Protein AF-A0A0P9UXI8-F1 (afdb_monomer)

Solvent-accessible surface area (backbone atoms only — not comparable to full-atom values): 4062 Å² total; per-residue (Å²): 131,83,82,72,62,79,83,70,77,63,53,63,48,78,45,75,39,46,79,89,41,65,69,54,53,57,50,39,50,76,71,62,32,40,81,48,57,82,84,76,51,62,92,85,57,87,82,54,95,74,48,74,42,36,33,39,31,76,48,78,83,128

Nearest PDB structures (foldseek):
  3d8p-assembly2_B  TM=9.463E-01  e=1.751E-04  Staphylococcus aureus subsp. aureus Mu50
  3d8p-assembly1_A  TM=9.499E-01  e=2.814E-04  Staphylococcus aureus subsp. aureus M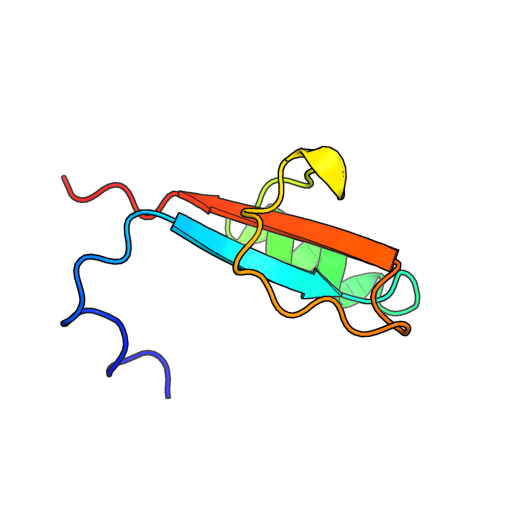u50
  2q7b-assembly1_A-2  TM=9.010E-01  e=1.431E-03  Streptococcus agalactiae 2603V/R
  2cnt-assembly4_D  TM=6.436E-01  e=3.703E-01  Salmonella enterica subsp. enterica serovar Typhimurium str. LT2
  3j9u-assembly1_O  TM=3.391E-01  e=3.707E+00  Saccharomyces cerevisiae

Sequence (62 aa):
MIKESSSRGVTEVFLGTTDKFHAAHRFYEKHGFREIEKKDLPASFPLIAVDSKFYTLALSHD

Foldseek 3Di:
DVPPPVPPPPQKDKDFDAPVCPVVVVVCVVVVKDKDDPVPDDPPDDDDPRGDTMTMDGPDDD

InterPro domains:
  IPR016181 Acyl-CoA N-acyltransferase [SSF55729] (2-40)

Mean predicted aligned error: 9.2 Å

Organism: NCBI:txid34065

pLDDT: mean 72.96, std 13.03, range [43.91, 87.56]

Structure (mmCIF, N/CA/C/O backbone):
data_AF-A0A0P9UXI8-F1
#
_entry.id   AF-A0A0P9UXI8-F1
#
loop_
_atom_site.group_PDB
_atom_site.id
_atom_site.type_symbol
_atom_site.label_atom_id
_atom_site.label_alt_id
_atom_site.label_comp_id
_atom_site.label_asym_id
_atom_site.label_entity_id
_atom_site.label_seq_id
_atom_site.pdbx_PDB_ins_code
_atom_site.Cartn_x
_atom_site.Cartn_y
_atom_site.Cartn_z
_a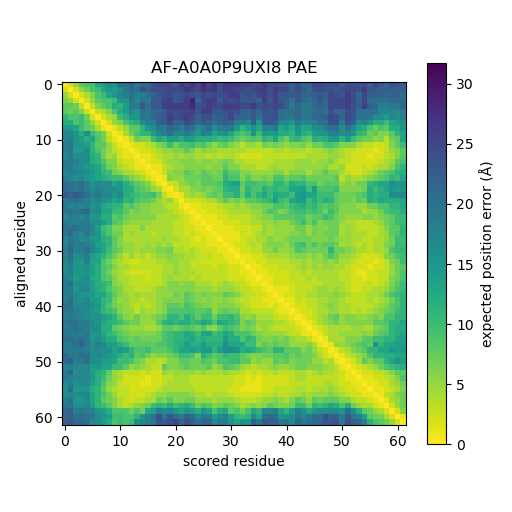tom_site.occupancy
_atom_site.B_iso_or_equiv
_atom_site.auth_seq_id
_atom_site.auth_comp_id
_atom_site.auth_asym_id
_atom_site.auth_atom_id
_atom_site.pdbx_PDB_model_num
ATOM 1 N N . MET A 1 1 ? -10.257 13.916 -1.763 1.00 50.62 1 MET A N 1
ATOM 2 C CA . MET A 1 1 ? -10.043 12.571 -2.340 1.00 50.62 1 MET A CA 1
ATOM 3 C C . MET A 1 1 ? -10.133 11.432 -1.314 1.00 50.62 1 MET A C 1
ATOM 5 O O . MET A 1 1 ? -10.578 10.368 -1.695 1.00 50.62 1 MET A O 1
ATOM 9 N N . ILE A 1 2 ? -9.819 11.628 -0.020 1.00 49.56 2 ILE A N 1
ATOM 10 C CA . ILE A 1 2 ? -9.948 10.567 1.018 1.00 49.56 2 ILE A CA 1
ATOM 11 C C . ILE A 1 2 ? -11.377 10.449 1.609 1.00 49.56 2 ILE A C 1
ATOM 13 O O . ILE A 1 2 ? -11.689 9.505 2.321 1.00 49.56 2 ILE A O 1
ATOM 17 N N . LYS A 1 3 ? -12.287 11.383 1.299 1.00 43.91 3 LYS A N 1
ATOM 18 C CA . LYS A 1 3 ? -13.600 11.481 1.966 1.00 43.91 3 LYS A CA 1
ATOM 19 C C . LYS A 1 3 ? -14.739 10.652 1.346 1.00 43.91 3 LYS A C 1
ATOM 21 O O . LYS A 1 3 ? -15.796 10.581 1.955 1.00 43.91 3 LYS A O 1
ATOM 26 N N . GLU A 1 4 ? -14.548 10.035 0.176 1.00 49.75 4 GLU A N 1
ATOM 27 C CA . GLU A 1 4 ? -15.615 9.268 -0.507 1.00 49.75 4 GLU A CA 1
ATOM 28 C C . GLU A 1 4 ? -15.555 7.748 -0.287 1.00 49.75 4 GLU A C 1
ATOM 30 O O . GLU A 1 4 ? -16.511 7.039 -0.593 1.00 49.75 4 GLU A O 1
ATOM 35 N N . SER A 1 5 ? -14.473 7.222 0.293 1.00 48.97 5 SER A N 1
ATOM 36 C CA . SER A 1 5 ? -14.294 5.768 0.438 1.00 48.97 5 SER A CA 1
ATOM 37 C C . SER A 1 5 ? -15.012 5.161 1.652 1.00 48.97 5 SER A C 1
ATOM 39 O O . SER A 1 5 ? -15.161 3.944 1.726 1.00 48.97 5 SER A O 1
ATOM 41 N N . SER A 1 6 ? -15.504 5.975 2.594 1.00 44.97 6 SER A N 1
ATOM 42 C CA . SER A 1 6 ? -16.129 5.486 3.838 1.00 44.97 6 SER A CA 1
ATOM 43 C C . SER A 1 6 ? -17.543 4.915 3.667 1.00 44.97 6 SER A C 1
ATOM 45 O O . SER A 1 6 ? -18.081 4.350 4.611 1.00 44.97 6 SER A O 1
ATOM 47 N N . SER A 1 7 ? -18.159 5.015 2.484 1.00 45.56 7 SER A N 1
ATOM 48 C CA . SER A 1 7 ? -19.556 4.592 2.271 1.00 45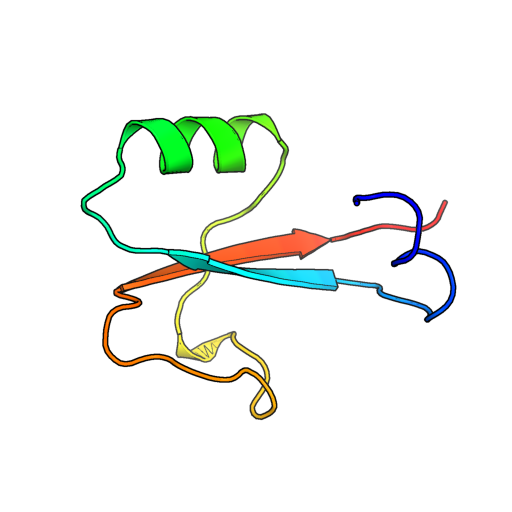.56 7 SER A CA 1
ATOM 49 C C . SER A 1 7 ? -19.719 3.121 1.836 1.00 45.56 7 SER A C 1
ATOM 51 O O . SER A 1 7 ? -20.830 2.689 1.548 1.00 45.56 7 SER A O 1
ATOM 53 N N . ARG A 1 8 ? -18.636 2.327 1.776 1.00 54.41 8 ARG A N 1
ATOM 54 C CA . ARG A 1 8 ? -18.667 0.955 1.218 1.00 54.41 8 ARG A CA 1
ATOM 55 C C . ARG A 1 8 ? -18.354 -0.187 2.195 1.00 54.41 8 ARG A C 1
ATOM 57 O O . ARG A 1 8 ? -18.253 -1.320 1.745 1.00 54.41 8 ARG A O 1
ATOM 64 N N . GLY A 1 9 ? -18.218 0.068 3.499 1.00 54.94 9 GLY A N 1
ATOM 65 C CA . GLY A 1 9 ? -17.859 -0.997 4.452 1.00 54.94 9 GLY A CA 1
ATOM 66 C C . GLY A 1 9 ? -16.448 -1.543 4.211 1.00 54.94 9 GLY A C 1
ATOM 67 O O . GLY A 1 9 ? -16.216 -2.745 4.276 1.00 54.94 9 GLY A O 1
ATOM 68 N N . VAL A 1 10 ? -15.513 -0.654 3.866 1.00 58.12 10 VAL A N 1
ATOM 69 C CA . VAL A 1 10 ? -14.104 -1.009 3.671 1.00 58.12 10 VAL A CA 1
ATOM 70 C C . VAL A 1 10 ? -13.500 -1.315 5.040 1.00 58.12 10 VAL A C 1
ATOM 72 O O . VAL A 1 10 ? -13.219 -0.398 5.805 1.00 58.12 10 VAL A O 1
ATOM 75 N N . THR A 1 11 ? -13.337 -2.599 5.348 1.00 70.44 11 THR A N 1
ATOM 76 C CA . THR A 1 11 ? -12.705 -3.088 6.584 1.00 70.44 11 THR A CA 1
ATOM 77 C C . THR A 1 11 ? -11.183 -3.032 6.509 1.00 70.44 11 THR A C 1
ATOM 79 O O . THR A 1 11 ? -10.509 -2.865 7.523 1.00 70.44 11 THR A O 1
ATOM 82 N N . GLU A 1 12 ? -10.629 -3.147 5.303 1.00 7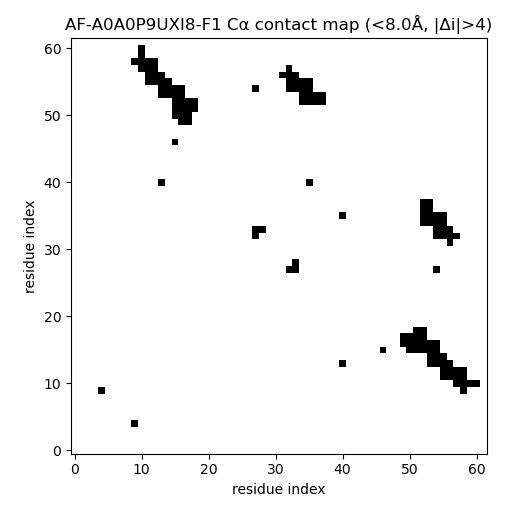5.62 12 GLU A N 1
ATOM 83 C CA . GLU A 1 12 ? -9.191 -3.239 5.072 1.00 75.62 12 GLU A CA 1
ATOM 84 C C . GLU A 1 12 ? -8.801 -2.526 3.779 1.00 75.62 12 GLU A C 1
ATOM 86 O O . GLU A 1 12 ? -9.478 -2.621 2.751 1.00 75.62 12 GLU A O 1
ATOM 91 N N . VAL A 1 13 ? -7.690 -1.797 3.836 1.00 82.12 13 VAL A N 1
ATOM 92 C CA . VAL A 1 13 ? -7.108 -1.080 2.703 1.00 82.12 13 VAL A CA 1
ATOM 93 C C . VAL A 1 13 ? -5.807 -1.759 2.317 1.00 82.12 13 VAL A C 1
ATOM 95 O O . VAL A 1 13 ? -4.868 -1.785 3.105 1.00 82.12 13 VAL A O 1
ATOM 98 N N . PHE A 1 14 ? -5.735 -2.240 1.080 1.00 84.00 14 PHE A N 1
ATOM 99 C CA . PHE A 1 14 ? -4.529 -2.833 0.508 1.00 84.00 14 PHE A CA 1
ATOM 100 C C . PHE A 1 14 ? -3.866 -1.854 -0.459 1.00 84.00 14 PHE A C 1
ATOM 102 O O . PHE A 1 14 ? -4.545 -1.192 -1.248 1.00 84.00 14 PHE A O 1
ATOM 109 N N . LEU A 1 15 ? -2.539 -1.771 -0.414 1.00 82.56 15 LEU A N 1
ATOM 110 C CA . LEU A 1 15 ? -1.745 -0.896 -1.267 1.00 82.56 15 LEU A CA 1
ATOM 111 C C . LEU A 1 15 ? -0.530 -1.645 -1.819 1.00 82.56 15 LEU A C 1
ATOM 113 O O . LEU A 1 15 ? 0.276 -2.174 -1.055 1.00 82.56 15 LEU A O 1
ATOM 117 N N . GLY A 1 16 ? -0.383 -1.643 -3.143 1.00 81.56 16 GLY A N 1
ATOM 118 C CA . GLY A 1 16 ? 0.852 -2.020 -3.826 1.00 81.56 16 GLY A CA 1
ATOM 119 C C . GLY A 1 16 ? 1.753 -0.800 -3.996 1.00 81.56 16 GLY A C 1
ATOM 120 O O . GLY A 1 16 ? 1.278 0.295 -4.298 1.00 81.56 16 GLY A O 1
ATOM 121 N N . THR A 1 17 ? 3.048 -0.963 -3.749 1.00 78.25 17 THR A N 1
ATOM 122 C CA . THR A 1 17 ? 4.056 0.061 -4.014 1.00 78.25 17 THR A CA 1
ATOM 123 C C . THR A 1 17 ? 5.341 -0.568 -4.543 1.00 78.25 17 THR A C 1
ATOM 125 O O . THR A 1 17 ? 5.554 -1.785 -4.507 1.00 78.25 17 THR A O 1
ATOM 128 N N . THR A 1 18 ? 6.229 0.280 -5.046 1.00 77.31 18 THR A N 1
ATOM 129 C CA . THR A 1 18 ? 7.543 -0.142 -5.532 1.00 77.31 18 THR A CA 1
ATOM 130 C C . THR A 1 18 ? 8.603 0.179 -4.489 1.00 77.31 18 THR A C 1
ATOM 132 O O . THR A 1 18 ? 8.563 1.243 -3.872 1.00 77.31 18 THR A O 1
ATOM 135 N N . ASP A 1 19 ? 9.590 -0.703 -4.355 1.00 68.50 19 ASP A N 1
ATOM 136 C CA . ASP A 1 19 ? 10.703 -0.571 -3.401 1.00 68.50 19 ASP A CA 1
ATOM 137 C C . ASP A 1 19 ? 11.536 0.715 -3.604 1.00 68.50 19 ASP A C 1
ATOM 139 O O . ASP A 1 19 ? 12.195 1.219 -2.700 1.00 68.50 19 ASP A O 1
ATOM 143 N N . LYS A 1 20 ? 11.431 1.332 -4.789 1.00 67.12 20 LYS A N 1
ATOM 144 C CA . LYS A 1 20 ? 12.138 2.571 -5.141 1.00 67.12 20 LYS A CA 1
ATOM 145 C C . LYS A 1 20 ? 11.706 3.794 -4.317 1.00 67.12 20 LYS A C 1
ATOM 147 O O . LYS A 1 20 ? 12.386 4.818 -4.376 1.00 67.12 20 LYS A O 1
ATOM 152 N N . PHE A 1 21 ? 10.624 3.714 -3.537 1.00 66.44 21 PHE A N 1
ATOM 153 C CA . PHE A 1 21 ? 10.125 4.819 -2.712 1.00 66.44 21 PHE A CA 1
ATOM 154 C C . PHE A 1 21 ? 10.325 4.577 -1.206 1.00 66.44 21 PHE A C 1
ATOM 156 O O . PHE A 1 21 ? 9.372 4.507 -0.432 1.00 66.44 21 PHE A O 1
ATOM 163 N N . HIS A 1 22 ? 11.582 4.573 -0.751 1.00 70.31 22 HIS A N 1
ATOM 164 C CA . HIS A 1 22 ? 11.963 4.509 0.675 1.00 70.31 22 HIS A CA 1
ATOM 165 C C . HIS A 1 22 ? 11.239 5.513 1.589 1.00 70.31 22 HIS A C 1
ATOM 167 O O . HIS A 1 22 ? 10.909 5.190 2.731 1.00 70.31 22 HIS A O 1
ATOM 173 N N . ALA A 1 23 ? 10.955 6.724 1.103 1.00 75.62 23 ALA A N 1
ATOM 174 C CA . ALA A 1 23 ? 10.194 7.714 1.868 1.00 75.62 23 ALA A CA 1
ATOM 175 C C . ALA A 1 23 ? 8.716 7.3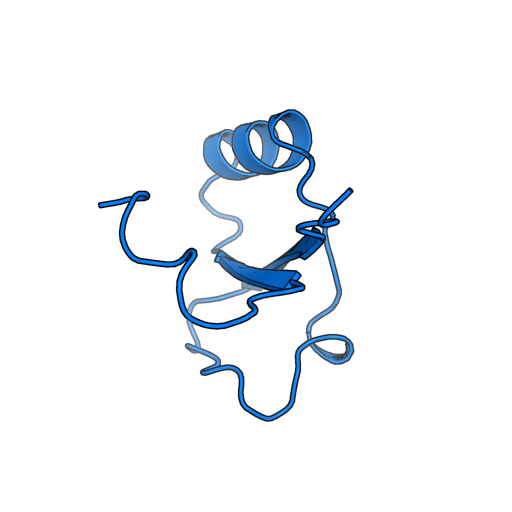21 2.036 1.00 75.62 23 ALA A C 1
ATOM 177 O O . ALA A 1 23 ? 8.121 7.599 3.077 1.00 75.62 23 ALA A O 1
ATOM 178 N N . ALA A 1 24 ? 8.139 6.649 1.037 1.00 70.31 24 ALA A N 1
ATOM 179 C CA . ALA A 1 24 ? 6.763 6.177 1.089 1.00 70.31 24 ALA A CA 1
ATOM 180 C C . ALA A 1 24 ? 6.617 5.023 2.089 1.00 70.31 24 ALA A C 1
ATOM 182 O O . ALA A 1 24 ? 5.682 5.041 2.879 1.00 70.31 24 ALA A O 1
ATOM 183 N N . HIS A 1 25 ? 7.586 4.103 2.157 1.00 76.38 25 HIS A N 1
ATOM 184 C CA . HIS A 1 25 ? 7.603 3.031 3.164 1.00 76.38 25 HIS A CA 1
ATOM 185 C C . HIS A 1 25 ? 7.497 3.578 4.592 1.00 76.38 25 HIS A C 1
ATOM 187 O O . HIS A 1 25 ? 6.581 3.213 5.327 1.00 76.38 25 HIS A O 1
ATOM 193 N N . ARG A 1 26 ? 8.339 4.561 4.942 1.00 80.19 26 ARG A N 1
ATOM 194 C CA . ARG A 1 26 ? 8.280 5.215 6.260 1.00 80.19 26 ARG A CA 1
ATOM 195 C C . ARG A 1 26 ? 6.952 5.923 6.512 1.00 80.19 26 ARG A C 1
ATOM 197 O O . ARG A 1 26 ? 6.494 5.977 7.649 1.00 80.19 26 ARG A O 1
ATOM 204 N N . PHE A 1 27 ? 6.352 6.501 5.473 1.00 82.69 27 PHE A N 1
ATOM 205 C CA . PHE A 1 27 ? 5.037 7.124 5.575 1.00 82.69 27 PHE A CA 1
ATOM 206 C C . PHE A 1 27 ? 3.962 6.076 5.888 1.00 82.69 27 PHE A C 1
ATOM 208 O O . PHE A 1 27 ? 3.199 6.264 6.831 1.00 82.69 27 PHE A O 1
ATOM 215 N N . TYR A 1 28 ? 3.939 4.954 5.166 1.00 81.00 28 TYR A N 1
ATOM 216 C CA . TYR A 1 28 ? 2.971 3.879 5.382 1.00 81.00 28 TYR A CA 1
ATOM 217 C C . TYR A 1 28 ? 3.086 3.302 6.796 1.00 81.00 28 TYR A C 1
ATOM 219 O O . TYR A 1 28 ? 2.095 3.289 7.525 1.00 81.00 28 TYR A O 1
ATOM 227 N N . GLU A 1 29 ? 4.290 2.934 7.232 1.00 78.69 29 GLU A N 1
ATOM 228 C CA . GLU A 1 29 ? 4.512 2.403 8.584 1.00 78.69 29 GLU A CA 1
ATOM 229 C C . GLU A 1 29 ? 4.076 3.400 9.667 1.00 78.69 29 GLU A C 1
ATOM 231 O O . GLU A 1 29 ? 3.391 3.036 10.623 1.00 78.69 29 GLU A O 1
ATOM 236 N N . LYS A 1 30 ? 4.392 4.692 9.494 1.00 83.94 30 LYS A N 1
ATOM 237 C CA . LYS A 1 30 ? 3.988 5.747 10.435 1.00 83.94 30 LYS A CA 1
ATOM 238 C C . LYS A 1 30 ? 2.471 5.957 10.480 1.00 83.94 30 LYS A C 1
ATOM 240 O O . LYS A 1 30 ? 1.946 6.369 11.511 1.00 83.94 30 LYS A O 1
ATOM 245 N N . HIS A 1 31 ? 1.774 5.681 9.382 1.00 81.00 31 HIS A N 1
ATOM 246 C CA . HIS A 1 31 ? 0.318 5.761 9.284 1.00 81.00 31 HIS A CA 1
ATOM 247 C C . HIS A 1 31 ? -0.396 4.450 9.656 1.00 81.00 31 HIS A C 1
ATOM 249 O O . HIS A 1 31 ? -1.610 4.359 9.494 1.00 81.00 31 HIS A O 1
ATOM 255 N N . GLY A 1 32 ? 0.329 3.463 10.195 1.00 81.94 32 GLY A N 1
ATOM 256 C CA . GLY A 1 32 ? -0.244 2.217 10.710 1.00 81.94 32 GLY A CA 1
ATOM 257 C C . GLY A 1 32 ? -0.413 1.116 9.666 1.00 81.94 32 GLY A C 1
ATOM 258 O O . GLY A 1 32 ? -1.001 0.079 9.970 1.00 81.94 32 GLY A O 1
ATOM 259 N N . PHE A 1 33 ? 0.106 1.311 8.454 1.00 87.12 33 PHE A N 1
ATOM 260 C CA . PHE A 1 33 ? 0.149 0.247 7.462 1.00 87.12 33 PHE A CA 1
ATOM 261 C C . PHE A 1 33 ? 1.167 -0.815 7.880 1.00 87.12 33 PHE A C 1
ATOM 263 O O . PHE A 1 33 ? 2.258 -0.505 8.359 1.00 87.12 33 PHE A O 1
ATOM 270 N N . ARG A 1 34 ? 0.824 -2.077 7.641 1.00 85.75 34 ARG A N 1
ATOM 271 C CA . ARG A 1 34 ? 1.693 -3.233 7.859 1.00 85.75 34 ARG A CA 1
ATOM 272 C C . ARG A 1 34 ? 2.098 -3.825 6.526 1.00 85.75 34 ARG A C 1
ATOM 274 O O . ARG A 1 34 ? 1.249 -3.997 5.657 1.00 85.75 34 ARG A O 1
ATOM 281 N N . GLU A 1 35 ? 3.383 -4.121 6.371 1.00 87.06 35 GLU A N 1
ATOM 282 C CA . GLU A 1 35 ? 3.873 -4.838 5.195 1.00 87.06 35 GLU A CA 1
ATOM 283 C C . GLU A 1 35 ? 3.289 -6.256 5.187 1.00 87.06 35 GLU A C 1
ATOM 285 O O . GLU A 1 35 ? 3.250 -6.922 6.224 1.00 87.06 35 GLU A O 1
ATOM 290 N N . ILE A 1 36 ? 2.810 -6.694 4.026 1.00 87.56 36 ILE A N 1
ATOM 291 C CA . ILE A 1 36 ? 2.283 -8.040 3.801 1.00 87.56 36 ILE A CA 1
ATOM 292 C C . ILE A 1 36 ? 2.936 -8.655 2.572 1.00 87.56 36 ILE A C 1
ATOM 294 O O . ILE A 1 36 ? 3.417 -7.959 1.672 1.00 87.56 36 ILE A O 1
ATOM 298 N N . GLU A 1 37 ? 2.928 -9.980 2.510 1.00 85.50 37 GLU A N 1
ATOM 299 C CA . GLU A 1 37 ? 3.381 -10.678 1.321 1.00 85.50 37 GLU A CA 1
ATOM 300 C C . GLU A 1 37 ? 2.293 -10.672 0.243 1.00 85.50 37 GLU A C 1
ATOM 302 O O . GLU A 1 37 ? 1.095 -10.599 0.512 1.00 85.50 37 GLU A O 1
ATOM 307 N N . LYS A 1 38 ? 2.710 -10.825 -1.017 1.00 81.69 38 LYS A N 1
ATOM 308 C CA . LYS A 1 38 ? 1.790 -10.917 -2.162 1.00 81.69 38 LYS A CA 1
ATOM 309 C C . LYS A 1 38 ? 0.745 -12.032 -2.001 1.00 81.69 38 LYS A C 1
ATOM 311 O O . LYS A 1 38 ? -0.336 -11.943 -2.570 1.00 81.69 38 LYS A O 1
ATOM 316 N N . LYS A 1 39 ? 1.078 -13.086 -1.248 1.00 83.06 39 LYS A N 1
ATOM 317 C CA . LYS A 1 39 ? 0.198 -14.230 -0.968 1.00 83.06 39 LYS A CA 1
ATOM 318 C C . LYS A 1 39 ? -0.984 -13.876 -0.055 1.00 83.06 39 LYS A C 1
ATOM 320 O O . LYS A 1 39 ? -1.994 -14.564 -0.108 1.00 83.06 39 LYS A O 1
ATOM 325 N N . ASP A 1 40 ? -0.844 -12.827 0.754 1.00 83.44 40 ASP A N 1
ATOM 326 C CA . ASP A 1 40 ? -1.868 -12.341 1.682 1.00 83.44 40 ASP A CA 1
ATOM 327 C C . ASP A 1 40 ? -2.803 -11.317 1.017 1.00 83.44 40 ASP A C 1
ATOM 329 O O . ASP A 1 40 ? -3.776 -10.869 1.621 1.00 83.44 40 ASP A O 1
ATOM 333 N N . LEU A 1 41 ? -2.533 -10.942 -0.240 1.00 81.50 41 LEU A N 1
ATOM 334 C CA . LEU A 1 41 ? -3.438 -10.092 -1.001 1.00 81.50 41 LEU A CA 1
ATOM 335 C C . LEU A 1 41 ? -4.707 -10.859 -1.380 1.00 81.50 41 LEU A C 1
ATOM 337 O O . LEU A 1 41 ? -4.640 -12.023 -1.788 1.00 81.50 41 LEU A O 1
ATOM 341 N N . PRO A 1 42 ? -5.869 -10.190 -1.354 1.00 80.38 42 PRO A N 1
ATOM 342 C CA . PRO A 1 42 ? -7.088 -10.787 -1.863 1.00 80.38 42 PRO A CA 1
ATOM 343 C C . PRO A 1 42 ? -6.952 -11.065 -3.364 1.00 80.38 42 PRO A C 1
ATOM 345 O O . PRO A 1 42 ? -6.385 -10.268 -4.111 1.00 80.38 42 PRO A O 1
ATOM 348 N N . ALA A 1 43 ? -7.545 -12.166 -3.831 1.00 76.06 43 ALA A N 1
ATOM 349 C CA . ALA A 1 43 ? -7.515 -12.555 -5.246 1.00 76.06 43 ALA A CA 1
ATOM 350 C C . ALA A 1 43 ? -8.110 -11.489 -6.191 1.00 76.06 43 ALA A C 1
ATOM 352 O O . ALA A 1 43 ? -7.775 -11.448 -7.372 1.00 76.06 43 ALA A O 1
ATOM 353 N N . SER A 1 44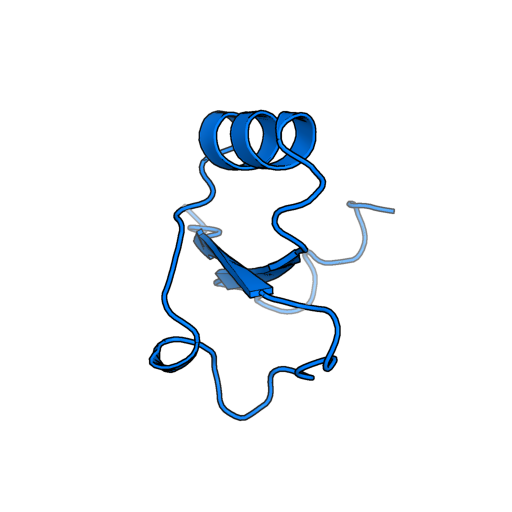 ? -8.969 -10.611 -5.667 1.00 77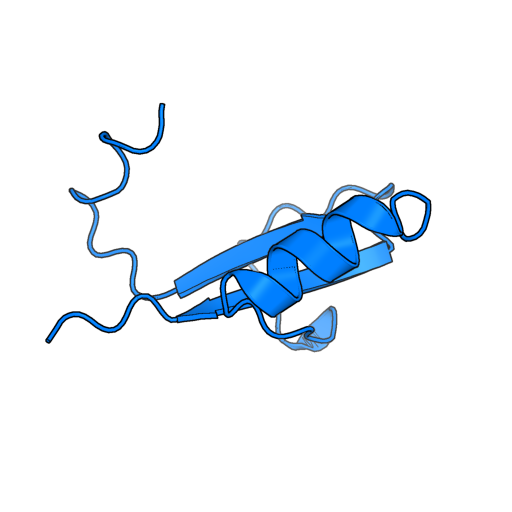.06 44 SER A N 1
ATOM 354 C CA . SER A 1 44 ? -9.555 -9.483 -6.397 1.00 77.06 44 SER A CA 1
ATOM 355 C C . SER A 1 44 ? -8.613 -8.280 -6.547 1.00 77.06 44 SER A C 1
ATOM 357 O O . SER A 1 44 ? -8.992 -7.299 -7.186 1.00 77.06 44 SER A O 1
ATOM 359 N N . PHE A 1 45 ? -7.422 -8.299 -5.937 1.00 76.88 45 PHE A N 1
ATOM 360 C CA . PHE A 1 45 ? -6.492 -7.175 -5.985 1.00 76.88 45 PHE A CA 1
ATOM 361 C C . PHE A 1 45 ? -5.823 -7.078 -7.367 1.00 76.88 45 PHE A C 1
ATOM 363 O O . PHE A 1 45 ? -5.193 -8.043 -7.813 1.00 76.88 45 PHE A O 1
ATOM 370 N N . PRO A 1 46 ? -5.911 -5.925 -8.055 1.00 73.88 46 PRO A N 1
ATOM 371 C CA . PRO A 1 46 ? -5.255 -5.738 -9.339 1.00 73.88 46 PRO A CA 1
ATOM 372 C C . PRO A 1 46 ? -3.744 -5.613 -9.130 1.00 73.88 46 PRO A C 1
ATOM 374 O O . PRO A 1 46 ? -3.227 -4.557 -8.778 1.00 73.88 46 PRO A O 1
ATOM 377 N N . LEU A 1 47 ? -3.031 -6.715 -9.342 1.00 72.94 47 LEU A N 1
ATOM 378 C CA . LEU A 1 47 ? -1.574 -6.745 -9.320 1.00 72.94 47 LEU A CA 1
ATOM 379 C C . LEU A 1 47 ? -1.018 -6.061 -10.570 1.00 72.94 47 LEU A C 1
ATOM 381 O O . LEU A 1 47 ? -1.196 -6.564 -11.681 1.00 72.94 47 LEU A O 1
ATOM 385 N N . ILE A 1 48 ? -0.297 -4.956 -10.397 1.00 72.75 48 ILE A N 1
ATOM 386 C CA . ILE A 1 48 ? 0.443 -4.323 -11.487 1.00 72.75 48 ILE A CA 1
ATOM 387 C C . ILE A 1 48 ? 1.880 -4.848 -11.433 1.00 72.75 48 ILE A C 1
ATOM 389 O O . ILE A 1 48 ? 2.481 -4.936 -10.369 1.00 72.75 48 ILE A O 1
ATOM 393 N N . ALA A 1 49 ? 2.460 -5.211 -12.580 1.00 68.94 49 ALA A N 1
ATOM 394 C CA . ALA A 1 49 ? 3.796 -5.823 -12.657 1.00 68.94 49 ALA A CA 1
ATOM 395 C C . ALA A 1 49 ? 4.934 -4.963 -12.064 1.00 68.94 49 ALA A C 1
ATOM 397 O O . ALA A 1 49 ? 6.039 -5.457 -11.856 1.00 68.94 49 ALA A O 1
ATOM 398 N N . VAL A 1 50 ? 4.670 -3.679 -11.815 1.00 69.94 50 VAL A N 1
ATOM 399 C CA . VAL A 1 50 ? 5.607 -2.733 -11.203 1.00 69.94 50 VAL A CA 1
ATOM 400 C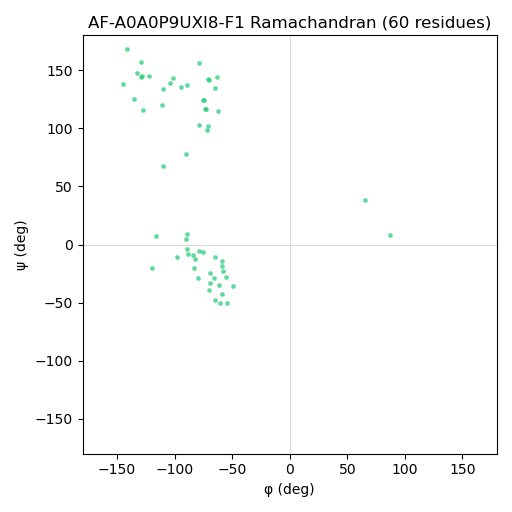 C . VAL A 1 50 ? 5.614 -2.818 -9.671 1.00 69.94 50 VAL A C 1
ATOM 402 O O . VAL A 1 50 ? 6.598 -2.417 -9.052 1.00 69.94 50 VAL A O 1
ATOM 405 N N . ASP A 1 51 ? 4.563 -3.376 -9.060 1.00 75.88 51 ASP A N 1
ATOM 406 C CA . ASP A 1 51 ? 4.434 -3.501 -7.609 1.00 75.88 51 ASP A CA 1
ATOM 407 C C . ASP A 1 51 ? 5.335 -4.622 -7.088 1.00 75.88 51 ASP A C 1
ATOM 409 O O . ASP A 1 51 ? 5.260 -5.772 -7.524 1.00 75.88 51 ASP A O 1
ATOM 413 N N . SER A 1 52 ? 6.207 -4.280 -6.141 1.00 79.00 52 SER A N 1
ATOM 414 C CA . SER A 1 52 ? 7.151 -5.227 -5.525 1.00 79.00 52 SER A CA 1
ATOM 415 C C . SER A 1 52 ? 6.949 -5.367 -4.018 1.00 79.00 52 SER A C 1
ATOM 417 O O . SER A 1 52 ? 7.363 -6.370 -3.445 1.00 79.00 52 SER A O 1
ATOM 419 N N . LYS A 1 53 ? 6.294 -4.393 -3.378 1.00 84.75 53 LYS A N 1
ATOM 420 C CA . LYS A 1 53 ? 5.962 -4.404 -1.953 1.00 84.75 53 LYS A CA 1
ATOM 421 C C . LYS A 1 53 ? 4.482 -4.130 -1.748 1.00 84.75 53 LYS A C 1
ATOM 423 O O . LYS A 1 53 ? 3.893 -3.328 -2.470 1.00 84.75 53 LYS A O 1
ATOM 428 N N . PHE A 1 54 ? 3.901 -4.768 -0.740 1.00 87.06 54 PHE A N 1
ATOM 429 C CA . PHE A 1 54 ? 2.479 -4.661 -0.444 1.00 87.06 54 PHE A CA 1
ATOM 430 C C . PHE A 1 54 ? 2.263 -4.315 1.021 1.00 87.06 54 PHE A C 1
ATOM 432 O O . PHE A 1 54 ? 3.003 -4.761 1.894 1.00 87.06 54 PHE A O 1
ATOM 439 N N . TYR A 1 55 ? 1.244 -3.506 1.276 1.00 87.19 55 TYR A N 1
ATOM 440 C CA . TYR A 1 55 ? 0.874 -3.053 2.605 1.00 87.19 55 TYR A CA 1
ATOM 441 C C . TYR A 1 55 ? -0.628 -3.204 2.824 1.00 87.19 55 TYR A C 1
AT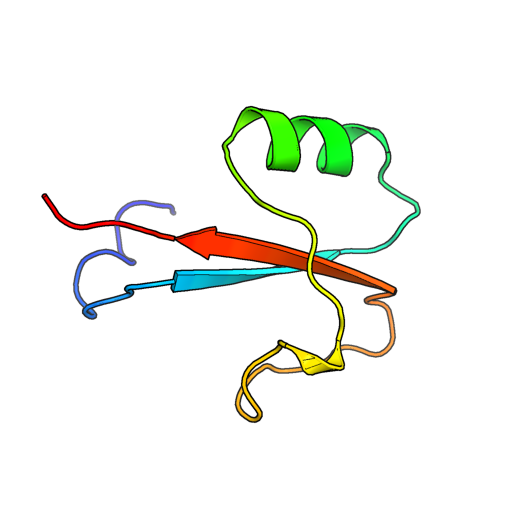OM 443 O O . TYR A 1 55 ? -1.413 -3.033 1.890 1.00 87.19 55 TYR A O 1
ATOM 451 N N . THR A 1 56 ? -1.024 -3.472 4.065 1.00 87.50 56 THR A N 1
ATOM 452 C CA . THR A 1 56 ? -2.419 -3.461 4.513 1.00 87.50 56 THR A CA 1
ATOM 453 C C . THR A 1 56 ? -2.619 -2.483 5.666 1.00 87.50 56 THR A C 1
ATOM 455 O O . THR A 1 56 ? -1.740 -2.317 6.514 1.00 87.50 56 THR A O 1
ATOM 458 N N . LEU A 1 57 ? -3.780 -1.840 5.712 1.00 86.50 57 LEU A N 1
ATOM 459 C CA . LEU A 1 57 ? -4.256 -1.047 6.836 1.00 86.50 57 LEU A CA 1
ATOM 460 C C . LEU A 1 57 ? -5.656 -1.533 7.211 1.00 86.50 57 LEU A C 1
ATOM 462 O O . LEU A 1 57 ? -6.601 -1.375 6.437 1.00 86.50 57 LEU A O 1
ATOM 466 N N . ALA A 1 58 ? -5.787 -2.083 8.416 1.00 81.44 58 ALA A N 1
ATOM 467 C CA . ALA A 1 58 ? -7.087 -2.412 8.982 1.00 81.44 58 ALA A CA 1
ATOM 468 C C . ALA A 1 58 ? -7.790 -1.118 9.411 1.00 81.44 58 ALA A C 1
ATOM 470 O O . ALA A 1 58 ? -7.307 -0.395 10.286 1.00 81.44 58 ALA A O 1
ATOM 471 N N . LEU A 1 59 ? -8.927 -0.820 8.787 1.00 72.62 59 LEU A N 1
ATOM 472 C CA . LEU A 1 59 ? -9.821 0.251 9.203 1.00 72.62 59 LEU A CA 1
ATOM 473 C C . LEU A 1 59 ? -10.819 -0.353 10.189 1.00 72.62 59 LEU A C 1
ATOM 475 O O . LEU A 1 59 ? -11.950 -0.682 9.836 1.00 72.62 59 LEU A O 1
ATOM 479 N N . SER A 1 60 ? -10.374 -0.554 11.429 1.00 59.59 60 SER A N 1
ATOM 480 C CA . SER A 1 60 ? -11.267 -0.967 12.509 1.00 59.59 60 SER A CA 1
ATOM 481 C C . SER A 1 60 ? -12.311 0.128 12.728 1.00 59.59 60 SER A C 1
ATOM 483 O O . SER A 1 60 ? -11.971 1.253 13.093 1.00 59.59 60 SER A O 1
ATOM 485 N N . HIS A 1 61 ? -13.571 -0.195 12.457 1.00 49.12 61 HIS A N 1
ATOM 486 C CA . HIS A 1 61 ? -14.714 0.592 12.898 1.00 49.12 61 HIS A CA 1
ATOM 487 C C . HIS A 1 61 ? -14.943 0.240 14.372 1.00 49.12 61 HIS A C 1
ATOM 489 O O . HIS A 1 61 ? -15.398 -0.868 14.654 1.00 49.12 61 HIS A O 1
ATOM 495 N N . ASP A 1 62 ? -14.524 1.121 15.280 1.00 44.62 62 ASP A N 1
ATOM 496 C CA . ASP A 1 62 ? -15.065 1.155 16.646 1.00 44.62 62 ASP A CA 1
ATOM 497 C C . ASP A 1 62 ? -16.360 1.977 16.632 1.00 44.62 62 ASP A C 1
ATOM 499 O O . ASP A 1 62 ? -16.333 3.082 16.029 1.00 44.62 62 ASP A O 1
#

Secondary structure (DSSP, 8-state):
--SSGGGG---EEEEEE-TT-HHHHHHHHHTT-EEE-GGGS-TTS---TT--EEEEEE----

Radius of gyration: 12.23 Å; Cα contacts (8 Å, |Δi|>4): 65; chains: 1; bounding box: 32×27×29 Å